Protein AF-A0A972C8H2-F1 (afdb_monomer)

pLDDT: mean 85.73, std 12.68, range [51.62, 98.62]

Solvent-accessible surface area (backbone atoms only — not comparable to full-atom values): 3073 Å² total; per-residue (Å²): 114,74,64,58,58,54,51,49,54,52,51,51,52,49,54,53,51,50,50,52,53,51,50,48,45,66,77,67,48,73,68,70,59,51,63,59,64,56,47,47,74,69,52,64,76,74,76,80,78,130

Mean predicted aligned error: 8.28 Å

Radius of gyration: 21.27 Å; Cα contacts (8 Å, |Δi|>4): 2; chains: 1; bounding box: 55×20×48 Å

Secondary structure (DSSP, 8-state):
-HHHHHHHHHHHHHHHHHHHHHHHHHHTTTTTTHHHHHHHHHHGGGS---

Foldseek 3Di:
DVVVVVVVVVVVVVVVVVVVVVVCCVVVCVPVCVVVVVVCVVCVVVPPDD

Sequence (50 aa):
MESLFLLLSISFLFVVGIGIALFWAVFSGQFDDTEENGQSILKDNDSHHK

Structure (mmCIF, N/CA/C/O backbone):
data_AF-A0A972C8H2-F1
#
_entry.id   AF-A0A972C8H2-F1
#
loop_
_atom_site.group_PDB
_atom_site.id
_atom_site.type_symbol
_atom_site.label_atom_id
_atom_site.label_alt_id
_atom_site.label_comp_id
_atom_site.label_asym_id
_atom_site.label_entity_id
_atom_site.label_seq_id
_atom_site.pdbx_PDB_ins_code
_atom_site.Cartn_x
_atom_site.Cartn_y
_atom_site.Cartn_z
_atom_site.occu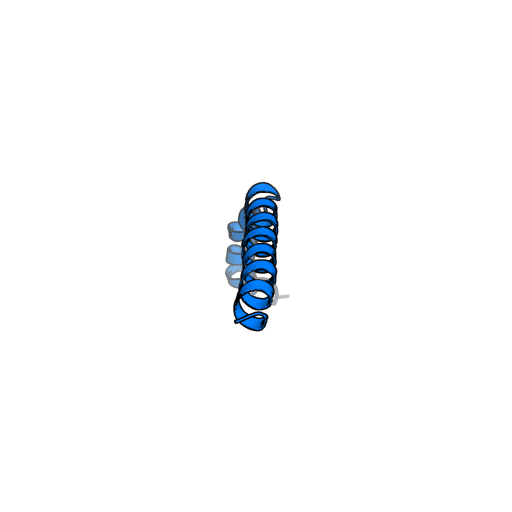pancy
_atom_site.B_iso_or_equiv
_atom_site.auth_seq_id
_atom_site.auth_comp_id
_atom_site.auth_asym_id
_atom_site.auth_atom_id
_atom_site.pdbx_PDB_model_num
ATOM 1 N N . MET A 1 1 ? 16.884 -13.008 -20.977 1.00 74.56 1 MET A N 1
ATOM 2 C CA . MET A 1 1 ? 17.313 -11.689 -20.462 1.00 74.56 1 MET A CA 1
ATOM 3 C C . MET A 1 1 ? 16.177 -10.676 -20.520 1.00 74.56 1 MET A C 1
ATOM 5 O O . MET A 1 1 ? 15.854 -10.127 -19.483 1.00 74.56 1 MET A O 1
ATOM 9 N N . GLU A 1 2 ? 15.502 -10.515 -21.661 1.00 87.00 2 GLU A N 1
ATOM 10 C CA . GLU A 1 2 ? 14.284 -9.686 -21.826 1.00 87.00 2 GLU A CA 1
ATOM 11 C C . GLU A 1 2 ? 13.201 -9.926 -20.751 1.00 87.00 2 GLU A C 1
ATOM 13 O O . GLU A 1 2 ? 12.670 -8.993 -20.154 1.00 87.00 2 GLU A O 1
ATOM 18 N N . SER A 1 3 ? 12.911 -11.194 -20.441 1.00 91.56 3 SER A N 1
ATOM 19 C CA . SER A 1 3 ? 11.881 -11.570 -19.463 1.00 91.56 3 SER A CA 1
ATOM 20 C C . SER A 1 3 ? 12.165 -11.084 -18.043 1.00 91.56 3 SER A C 1
ATOM 22 O O . SER A 1 3 ? 11.222 -10.831 -17.301 1.00 91.56 3 SER A O 1
ATOM 24 N N . LEU A 1 4 ? 13.438 -10.927 -17.663 1.00 93.75 4 LEU A N 1
ATOM 25 C CA . LEU A 1 4 ? 13.811 -10.431 -16.337 1.00 93.75 4 LEU A CA 1
ATOM 26 C C . LEU A 1 4 ? 13.415 -8.965 -16.169 1.00 93.75 4 LEU A C 1
ATOM 28 O O . LEU A 1 4 ? 12.940 -8.591 -15.103 1.00 93.75 4 LEU A O 1
ATOM 32 N N . PHE A 1 5 ? 13.553 -8.156 -17.222 1.00 94.81 5 PHE A N 1
ATOM 33 C CA . PHE A 1 5 ? 13.130 -6.758 -17.195 1.00 94.81 5 PHE A CA 1
ATOM 34 C C . PHE A 1 5 ? 11.607 -6.631 -17.100 1.00 94.81 5 PHE A C 1
ATOM 36 O O . PHE A 1 5 ? 11.118 -5.847 -16.291 1.00 94.81 5 PHE A O 1
ATOM 43 N N . LEU A 1 6 ? 10.854 -7.458 -17.835 1.00 95.31 6 LEU A N 1
ATOM 44 C CA . LEU A 1 6 ? 9.392 -7.512 -17.702 1.00 95.31 6 LEU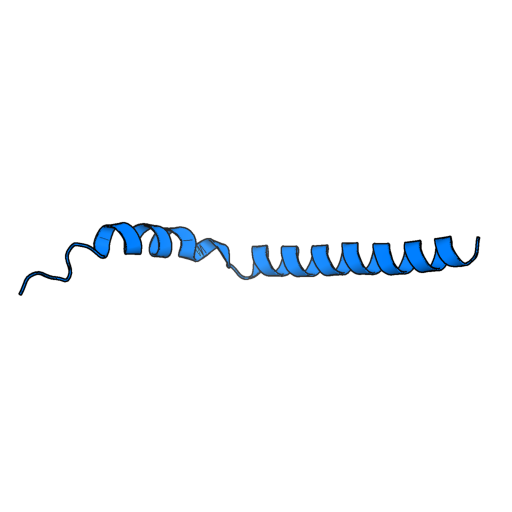 A CA 1
ATOM 45 C C . LEU A 1 6 ? 8.958 -7.940 -16.294 1.00 95.31 6 LEU A C 1
ATOM 47 O O . LEU A 1 6 ? 8.091 -7.302 -15.697 1.00 95.31 6 LEU A O 1
ATOM 51 N N . LEU A 1 7 ? 9.585 -8.982 -15.738 1.00 96.81 7 LEU A N 1
ATOM 52 C CA . LEU A 1 7 ? 9.306 -9.435 -14.372 1.00 96.81 7 LEU A CA 1
ATOM 53 C C . LEU A 1 7 ? 9.633 -8.359 -13.335 1.00 96.81 7 LEU A C 1
ATOM 55 O O . LEU A 1 7 ? 8.880 -8.191 -12.378 1.00 96.81 7 LEU A O 1
ATOM 59 N N . LEU A 1 8 ? 10.727 -7.620 -13.527 1.00 96.50 8 LEU A N 1
ATOM 60 C CA . LEU A 1 8 ? 11.133 -6.546 -12.629 1.00 96.50 8 LEU A CA 1
ATOM 61 C C . LEU A 1 8 ? 10.094 -5.418 -12.608 1.00 96.50 8 LEU A C 1
ATOM 63 O O . LEU A 1 8 ? 9.688 -4.989 -11.530 1.00 96.50 8 LEU A O 1
ATOM 67 N N . SER A 1 9 ? 9.620 -4.974 -13.774 1.00 96.00 9 SER A N 1
ATOM 68 C CA . SER A 1 9 ? 8.590 -3.932 -13.867 1.00 96.00 9 SER A CA 1
ATOM 69 C C . SER A 1 9 ? 7.259 -4.379 -13.264 1.00 96.00 9 SER A C 1
ATOM 71 O O . SER A 1 9 ? 6.641 -3.622 -12.517 1.00 96.00 9 SER A O 1
ATOM 73 N N . ILE A 1 10 ? 6.833 -5.615 -13.539 1.00 97.81 10 ILE A N 1
ATOM 74 C CA . ILE A 1 10 ? 5.600 -6.173 -12.970 1.00 97.81 10 ILE A CA 1
ATOM 75 C C . ILE A 1 10 ? 5.717 -6.273 -11.445 1.00 97.81 10 ILE A C 1
ATOM 77 O O . ILE A 1 10 ? 4.826 -5.821 -10.733 1.00 97.81 10 ILE A O 1
ATOM 81 N N . SER A 1 11 ? 6.833 -6.797 -10.935 1.00 97.62 11 SER A N 1
ATOM 82 C CA . SER A 1 11 ? 7.099 -6.886 -9.495 1.00 97.62 11 SER A CA 1
ATOM 83 C C . SER A 1 11 ? 7.077 -5.510 -8.825 1.00 97.62 11 SER A C 1
ATOM 85 O O . SER A 1 11 ? 6.422 -5.328 -7.800 1.00 97.62 11 SER A O 1
ATOM 87 N N . PHE A 1 12 ? 7.714 -4.510 -9.440 1.00 98.19 12 PHE A N 1
ATOM 88 C CA . PHE A 1 12 ? 7.703 -3.140 -8.935 1.00 98.19 12 PHE A CA 1
ATOM 89 C C . PHE A 1 12 ? 6.279 -2.576 -8.834 1.00 98.19 12 PHE A C 1
ATOM 91 O O . PHE A 1 12 ? 5.910 -2.031 -7.795 1.00 98.19 12 PHE A O 1
ATOM 98 N N . LEU A 1 13 ? 5.457 -2.762 -9.872 1.00 98.50 13 LEU A N 1
ATOM 99 C CA . LEU A 1 13 ? 4.052 -2.345 -9.856 1.00 98.50 13 LEU A CA 1
ATOM 100 C C . LEU A 1 13 ? 3.254 -3.047 -8.755 1.00 98.50 13 LEU A C 1
ATOM 102 O O . LEU A 1 13 ? 2.450 -2.399 -8.090 1.00 98.50 13 LEU A O 1
ATOM 106 N N . PHE A 1 14 ? 3.499 -4.338 -8.522 1.00 98.19 14 PHE A N 1
ATOM 107 C CA . PHE A 1 14 ? 2.876 -5.067 -7.417 1.00 98.19 14 PHE A CA 1
ATOM 108 C C . PHE A 1 14 ? 3.269 -4.494 -6.058 1.00 98.19 14 PHE A C 1
ATOM 110 O O . PHE A 1 14 ? 2.393 -4.250 -5.233 1.00 98.19 14 PHE A O 1
ATOM 117 N N . VAL A 1 15 ? 4.557 -4.237 -5.824 1.00 98.56 15 VAL A N 1
ATOM 118 C CA . VAL A 1 15 ? 5.035 -3.665 -4.556 1.00 98.56 15 VAL A CA 1
ATOM 119 C C . VAL A 1 15 ? 4.422 -2.287 -4.317 1.00 98.56 15 VAL A C 1
ATOM 121 O O . VAL A 1 15 ? 3.919 -2.025 -3.225 1.00 98.56 15 VAL A O 1
ATOM 124 N N . VAL A 1 16 ? 4.404 -1.424 -5.337 1.00 98.62 16 VAL A N 1
ATOM 125 C CA . VAL A 1 16 ? 3.776 -0.098 -5.246 1.00 98.62 16 VAL A CA 1
ATOM 126 C C . VAL A 1 16 ? 2.272 -0.220 -4.999 1.00 98.62 16 VAL A C 1
ATOM 128 O O . VAL A 1 16 ? 1.745 0.451 -4.115 1.00 98.62 16 VAL A O 1
ATOM 131 N N . GLY A 1 17 ? 1.582 -1.099 -5.728 1.00 98.50 17 GLY A N 1
ATOM 132 C CA . GLY A 1 17 ? 0.144 -1.321 -5.571 1.00 98.50 17 GLY A CA 1
ATOM 133 C C . GLY A 1 17 ? -0.225 -1.818 -4.174 1.00 98.50 17 GLY A C 1
ATOM 134 O O . GLY A 1 17 ? -1.135 -1.274 -3.551 1.00 98.50 17 GLY A O 1
ATOM 135 N N . ILE A 1 18 ? 0.524 -2.791 -3.647 1.00 98.19 18 ILE A N 1
ATOM 136 C CA . ILE A 1 18 ? 0.360 -3.285 -2.274 1.00 98.19 18 ILE A CA 1
ATOM 137 C C . ILE A 1 18 ? 0.647 -2.162 -1.273 1.00 98.19 18 ILE A C 1
ATOM 139 O O . ILE A 1 18 ? -0.135 -1.962 -0.349 1.00 98.19 18 ILE A O 1
ATOM 143 N N . GLY A 1 19 ? 1.721 -1.395 -1.472 1.00 98.00 19 GLY A N 1
ATOM 144 C CA . GLY A 1 19 ? 2.067 -0.262 -0.614 1.00 98.00 19 GLY A CA 1
ATOM 145 C C . GLY A 1 19 ? 0.954 0.784 -0.538 1.00 98.00 19 GLY A C 1
ATOM 146 O O . GLY A 1 19 ? 0.594 1.205 0.557 1.00 98.00 19 GLY A O 1
ATOM 147 N N . ILE A 1 20 ? 0.358 1.154 -1.676 1.00 97.81 20 ILE A N 1
ATOM 148 C CA . ILE A 1 20 ? -0.781 2.085 -1.733 1.00 97.81 20 ILE A CA 1
ATOM 149 C C . ILE A 1 20 ? -2.003 1.495 -1.028 1.00 97.81 20 ILE A C 1
ATOM 151 O O . ILE A 1 20 ? -2.646 2.197 -0.252 1.00 97.81 20 ILE A O 1
ATOM 155 N N . ALA A 1 21 ? -2.321 0.222 -1.273 1.00 96.81 21 ALA A N 1
ATOM 156 C CA . ALA A 1 21 ? -3.468 -0.435 -0.651 1.00 96.81 21 ALA A CA 1
ATOM 157 C C . ALA A 1 21 ? -3.327 -0.495 0.878 1.00 96.81 21 ALA A C 1
ATOM 159 O O . ALA A 1 21 ? -4.273 -0.174 1.593 1.00 96.81 21 ALA A O 1
ATOM 160 N N . LEU A 1 22 ? -2.137 -0.843 1.377 1.00 95.25 22 LEU A N 1
ATOM 161 C CA . LEU A 1 22 ? -1.840 -0.865 2.809 1.00 95.25 22 LEU A CA 1
ATOM 162 C C . LEU A 1 22 ? -1.840 0.537 3.416 1.00 95.25 22 LEU A C 1
ATOM 164 O O . LEU A 1 22 ? -2.404 0.733 4.488 1.00 95.25 22 LEU A O 1
ATOM 168 N N . PHE A 1 23 ? -1.253 1.518 2.727 1.00 95.50 23 PHE A N 1
ATOM 169 C CA . PHE A 1 23 ? -1.307 2.915 3.149 1.00 95.50 23 PHE A CA 1
ATOM 170 C C . PHE A 1 23 ? -2.765 3.363 3.282 1.00 95.50 23 PHE A C 1
ATOM 172 O O . PHE A 1 23 ? -3.180 3.831 4.337 1.00 95.50 23 PHE A O 1
ATOM 179 N N . TRP A 1 24 ? -3.581 3.136 2.256 1.00 95.50 24 TRP A N 1
ATOM 180 C CA . TRP A 1 24 ? -5.000 3.459 2.304 1.00 95.50 24 TRP A CA 1
ATOM 181 C C . TRP A 1 24 ? -5.726 2.729 3.441 1.00 95.50 24 TRP A C 1
ATOM 183 O O . TRP A 1 24 ? -6.460 3.372 4.180 1.00 95.50 24 TRP A O 1
ATOM 193 N N . ALA A 1 25 ? -5.484 1.433 3.657 1.00 91.94 25 ALA A N 1
ATOM 194 C CA . ALA A 1 25 ? -6.090 0.676 4.757 1.00 91.94 25 ALA A CA 1
ATOM 195 C C . ALA A 1 25 ? -5.761 1.271 6.139 1.00 91.94 25 ALA A C 1
ATOM 197 O O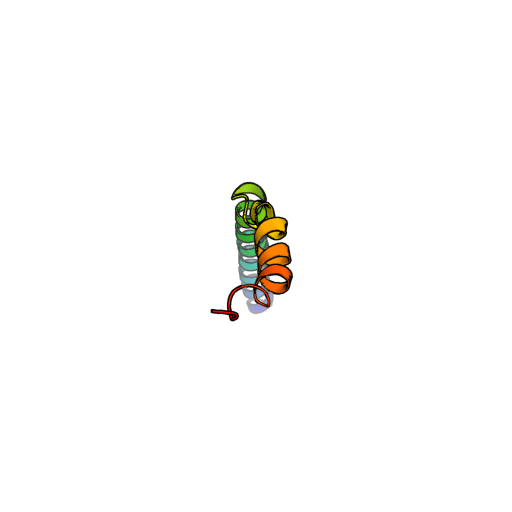 . ALA A 1 25 ? -6.654 1.452 6.962 1.00 91.94 25 ALA A O 1
ATOM 198 N N . VAL A 1 26 ? -4.501 1.652 6.372 1.00 90.81 26 VAL A N 1
ATOM 199 C CA . VAL A 1 26 ? -4.070 2.267 7.637 1.00 90.81 26 VAL A CA 1
ATOM 200 C C . VAL A 1 26 ? -4.692 3.652 7.834 1.00 90.81 26 VAL A C 1
ATOM 202 O O . VAL A 1 26 ? -5.189 3.947 8.915 1.00 90.81 26 VAL A O 1
ATOM 205 N N . P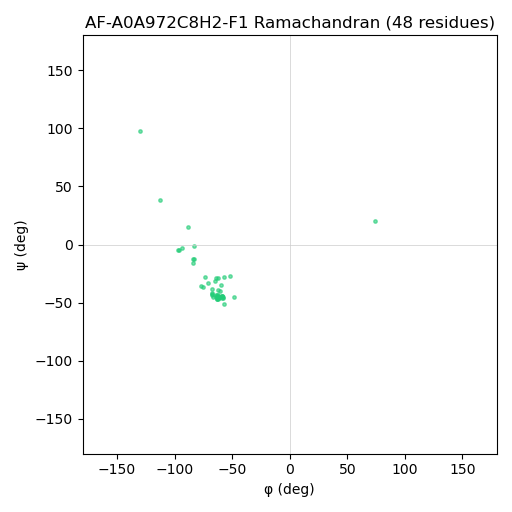HE A 1 27 ? -4.691 4.501 6.803 1.00 90.81 27 PHE A N 1
ATOM 206 C CA . PHE A 1 27 ? -5.185 5.881 6.917 1.00 90.81 27 PHE A CA 1
ATOM 207 C C . PHE A 1 27 ? -6.705 6.022 6.749 1.00 90.81 27 PHE A C 1
ATOM 209 O O . PHE A 1 27 ? -7.252 7.077 7.055 1.00 90.81 27 PHE A O 1
ATOM 216 N N . SER A 1 28 ? -7.397 4.985 6.274 1.00 89.75 28 SER A N 1
ATOM 217 C CA . SER A 1 28 ? -8.863 4.959 6.154 1.00 89.75 28 SER A CA 1
ATOM 218 C C . SER A 1 28 ? -9.579 4.584 7.452 1.00 89.75 28 SER A C 1
ATOM 220 O O . SER A 1 28 ? -10.806 4.558 7.460 1.00 89.75 28 SER A O 1
ATOM 222 N N . GLY A 1 29 ? -8.841 4.300 8.532 1.00 83.00 29 GLY A N 1
ATOM 223 C CA . GLY A 1 29 ? -9.431 3.919 9.816 1.00 83.00 29 GLY A CA 1
ATOM 224 C C . GLY A 1 29 ? -9.993 2.496 9.833 1.00 83.00 29 GLY A C 1
ATOM 225 O O . GLY A 1 29 ? -10.799 2.175 10.697 1.00 83.00 29 GLY A O 1
ATOM 226 N N . GLN A 1 30 ? -9.569 1.608 8.914 1.00 80.94 30 GLN A N 1
ATOM 227 C CA . GLN A 1 30 ? -10.045 0.212 8.853 1.00 80.94 30 GLN A CA 1
ATOM 228 C C . GLN A 1 30 ? -9.933 -0.529 10.200 1.00 80.94 30 GLN A C 1
ATOM 230 O O . GLN A 1 30 ? -10.684 -1.468 10.453 1.00 80.94 30 GLN A O 1
ATOM 235 N N . PHE A 1 31 ? -8.988 -0.129 11.049 1.00 78.81 31 PHE A N 1
ATOM 236 C CA . PHE A 1 31 ? -8.712 -0.767 12.333 1.00 78.81 31 PHE A CA 1
ATOM 237 C C . PHE A 1 31 ? -9.387 -0.078 13.529 1.00 78.81 31 PHE A C 1
ATOM 239 O O . PHE A 1 31 ? -9.297 -0.607 14.638 1.00 78.81 31 PHE A O 1
ATOM 246 N N . ASP A 1 32 ? -10.066 1.053 13.333 1.00 80.62 32 ASP A N 1
ATOM 247 C CA . ASP A 1 32 ? -10.619 1.854 14.433 1.00 80.62 32 ASP A CA 1
ATOM 248 C C . ASP A 1 32 ? -11.819 1.158 15.105 1.00 80.62 32 ASP A C 1
ATOM 250 O O . ASP A 1 32 ? -11.941 1.174 16.327 1.00 80.62 32 ASP A O 1
ATOM 254 N N . ASP A 1 33 ? -12.621 0.412 14.341 1.00 75.69 33 ASP A N 1
ATOM 255 C CA . ASP A 1 33 ? -13.801 -0.309 14.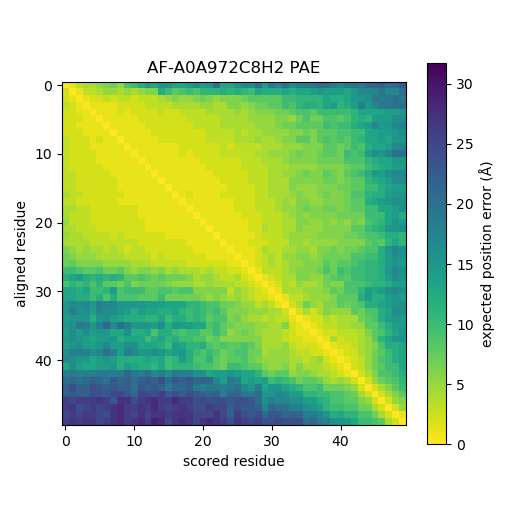850 1.00 75.69 33 ASP A CA 1
ATOM 256 C C . ASP A 1 33 ? -13.476 -1.731 15.358 1.00 75.69 33 ASP A C 1
ATOM 258 O O . ASP A 1 33 ? -14.360 -2.576 15.544 1.00 75.69 33 ASP A O 1
ATOM 262 N N . THR A 1 34 ? -12.198 -2.054 15.585 1.00 79.81 34 THR A N 1
ATOM 263 C CA . THR A 1 34 ? -11.790 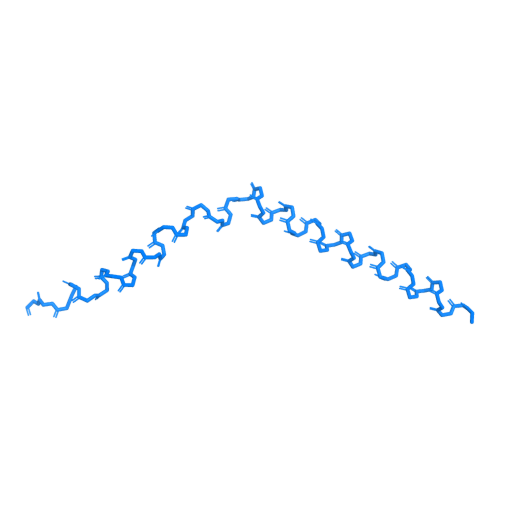-3.401 16.036 1.00 79.81 34 THR A CA 1
ATOM 264 C C . THR A 1 34 ? -12.337 -3.728 17.432 1.00 79.81 34 THR A C 1
ATOM 266 O O . THR A 1 34 ? -12.656 -4.882 17.720 1.00 79.81 34 THR A O 1
ATOM 269 N N . GLU A 1 35 ? -12.494 -2.722 18.297 1.00 79.38 35 GLU A N 1
ATOM 270 C CA . GLU A 1 35 ? -13.051 -2.897 19.644 1.00 79.38 35 GLU A CA 1
ATOM 271 C C . GLU A 1 35 ? -14.540 -3.278 19.607 1.00 79.38 35 GLU A C 1
ATOM 273 O O . GLU A 1 35 ? -14.958 -4.201 20.309 1.00 79.38 35 GLU A O 1
ATOM 278 N N . GLU A 1 36 ? -15.333 -2.627 18.751 1.00 79.31 36 GLU A N 1
ATOM 279 C CA . GLU A 1 36 ? -16.761 -2.924 18.580 1.00 79.31 36 GLU A CA 1
ATOM 280 C C . GLU A 1 36 ? -16.977 -4.351 18.057 1.00 79.31 36 GLU A C 1
ATOM 282 O O . GLU A 1 36 ? -17.790 -5.102 18.604 1.00 79.31 36 GLU A O 1
ATOM 287 N N . ASN A 1 37 ? -16.174 -4.768 17.073 1.00 82.12 37 ASN A N 1
ATOM 288 C CA . ASN A 1 37 ? -16.180 -6.135 16.548 1.00 82.12 37 ASN A CA 1
ATOM 289 C C . ASN A 1 37 ? -15.742 -7.186 17.586 1.00 82.12 37 ASN A C 1
ATOM 291 O O . ASN A 1 37 ? -16.168 -8.336 17.522 1.00 82.12 37 ASN A O 1
ATOM 295 N N . GLY A 1 38 ? -14.894 -6.818 18.550 1.00 84.19 38 GLY A N 1
ATOM 296 C CA . GLY A 1 38 ? -14.534 -7.694 19.666 1.00 84.19 38 GLY A CA 1
ATOM 297 C C . GLY A 1 38 ? -15.648 -7.810 20.711 1.00 84.19 38 GLY A C 1
ATOM 298 O O . GLY A 1 38 ? -15.873 -8.887 21.266 1.00 84.19 38 GLY A O 1
ATOM 299 N N . GLN A 1 39 ? -16.370 -6.715 20.970 1.00 83.94 39 GLN A N 1
ATOM 300 C CA . GLN A 1 39 ? -17.476 -6.701 21.929 1.00 83.94 39 GLN A CA 1
ATOM 301 C C . GLN A 1 39 ? -18.733 -7.414 21.416 1.00 83.94 39 GLN A C 1
ATOM 303 O O . GLN A 1 39 ? -19.487 -7.933 22.241 1.00 83.94 39 GLN A O 1
ATOM 308 N N . SER A 1 40 ? -18.975 -7.462 20.102 1.00 81.69 40 SER A N 1
ATOM 309 C CA . SER A 1 40 ? -20.141 -8.156 19.529 1.00 81.69 40 SER A CA 1
ATOM 310 C C . SER A 1 40 ? -20.169 -9.639 19.914 1.00 81.69 40 SER A C 1
ATOM 312 O O . SER A 1 40 ? -21.164 -10.103 20.456 1.00 81.69 40 SER A O 1
ATOM 314 N N . ILE A 1 41 ? -19.036 -10.338 19.810 1.00 79.00 41 ILE A N 1
ATOM 315 C CA . ILE A 1 41 ? -18.907 -11.765 20.161 1.00 79.00 41 ILE A CA 1
ATOM 316 C C . ILE A 1 41 ? -19.253 -12.030 21.637 1.00 79.00 41 ILE A C 1
ATOM 318 O O . ILE A 1 41 ? -19.807 -13.074 21.979 1.00 79.00 41 ILE A O 1
ATOM 322 N N . LEU A 1 42 ? -18.923 -11.090 22.529 1.00 82.44 42 LEU A N 1
ATOM 323 C CA . LEU A 1 42 ? -19.227 -11.206 23.958 1.00 82.44 42 LEU A CA 1
ATOM 324 C C . LEU A 1 42 ? -20.701 -10.899 24.262 1.00 82.44 42 LEU A C 1
ATOM 326 O O . LEU A 1 42 ? -21.279 -11.531 25.142 1.00 82.44 42 LEU A O 1
ATOM 330 N N . LYS A 1 43 ? -21.305 -9.946 23.541 1.00 76.62 43 LYS A N 1
ATOM 331 C CA . LYS A 1 43 ? -22.703 -9.514 23.723 1.00 76.62 43 LYS A CA 1
ATOM 332 C C . LYS A 1 43 ? -23.719 -10.395 22.988 1.00 76.62 43 LYS A C 1
ATOM 334 O O . LYS A 1 43 ? -24.903 -10.347 23.320 1.00 76.62 43 LYS A O 1
ATOM 339 N N . ASP A 1 44 ? -23.279 -11.215 22.034 1.00 71.62 44 ASP A N 1
ATOM 340 C CA . ASP A 1 44 ? -24.145 -12.097 21.240 1.00 71.62 44 ASP A CA 1
ATOM 341 C C . ASP A 1 44 ? -24.970 -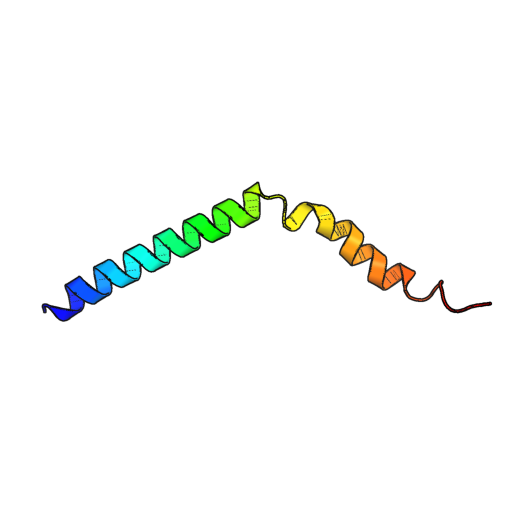13.068 22.107 1.00 71.62 44 ASP A C 1
ATOM 343 O O . ASP A 1 44 ? -26.093 -13.419 21.744 1.00 71.62 44 ASP A O 1
ATOM 347 N N . ASN A 1 45 ? -24.476 -13.449 23.290 1.00 64.44 45 ASN A N 1
ATOM 348 C CA . ASN A 1 45 ? -25.131 -14.426 24.169 1.00 64.44 45 ASN A CA 1
ATOM 349 C C . ASN A 1 45 ? -26.241 -13.849 25.076 1.00 64.44 45 ASN A C 1
ATOM 351 O O . ASN A 1 45 ? -27.021 -14.614 25.639 1.00 64.44 45 ASN A O 1
ATOM 355 N N . ASP A 1 46 ? -26.359 -12.522 25.190 1.00 63.84 46 ASP A N 1
ATOM 356 C CA . ASP A 1 46 ? -27.296 -11.875 26.129 1.00 63.84 46 ASP A CA 1
ATOM 357 C C . ASP A 1 46 ? -28.631 -11.467 25.472 1.00 63.84 46 ASP A C 1
ATOM 359 O O . ASP A 1 46 ? -29.564 -11.020 26.141 1.00 63.84 46 ASP A O 1
ATOM 363 N N . SER A 1 47 ? -28.756 -11.635 24.152 1.00 60.28 47 SER A N 1
ATOM 364 C CA . SER A 1 47 ? -29.911 -11.177 23.361 1.00 60.28 47 SER A CA 1
ATOM 365 C C . SER A 1 47 ? -31.015 -12.230 23.161 1.00 60.28 47 SER A C 1
ATOM 367 O O . SER A 1 47 ? -32.077 -11.920 22.620 1.00 60.28 47 SER A O 1
ATOM 369 N N . HIS A 1 48 ? -30.812 -13.460 23.648 1.00 61.34 48 HIS A N 1
ATOM 370 C CA . HIS A 1 48 ? -31.718 -14.597 23.446 1.00 61.34 48 HIS A CA 1
ATOM 371 C C . HIS A 1 48 ? -32.422 -15.084 24.727 1.00 61.34 48 HIS A C 1
ATOM 373 O O . HIS A 1 48 ? -32.664 -16.280 24.898 1.00 61.34 48 HIS A O 1
ATOM 379 N N . HIS A 1 49 ? -32.821 -14.172 25.619 1.00 53.38 49 HIS A N 1
ATOM 380 C CA . HIS A 1 49 ? -33.740 -14.518 26.706 1.00 53.38 49 HIS A CA 1
ATOM 381 C C . HIS A 1 49 ? -34.904 -13.526 26.789 1.00 53.38 49 HIS A C 1
ATOM 383 O O . HIS A 1 49 ? -34.787 -12.432 27.341 1.00 53.38 49 HIS A O 1
ATOM 389 N N . LYS A 1 50 ? -36.029 -13.921 26.189 1.00 51.62 50 LYS A N 1
ATOM 390 C CA . LYS A 1 50 ? -37.340 -13.296 26.344 1.00 51.62 50 LYS A CA 1
ATOM 391 C C . LYS A 1 50 ? -38.341 -14.362 26.762 1.00 51.62 50 LYS A C 1
ATOM 393 O O . LYS A 1 50 ? -38.206 -15.495 26.247 1.00 51.62 50 LYS A O 1
#

=== Feature glossary ===
Legend for the data blocks above and below:

— What the protein is —

The amino-acid sequence is the protein's primary structure: the linear order of residues from the N-terminus to the C-terminus, written in one-letter code. Everything else here — the 3D coordinates, the secondary structure, the domain annotations — is ultimately a consequence of this string.

Database cross-references. InterPro integrates a dozen domain/family signature databases into unified entries with residue-range hits. GO terms attach function/process/location labels with evidence codes. CATH codes position the fold in a four-level structural taxonomy. Organism is the NCBI-taxonomy species name.

— Where its atoms are —

The mmCIF block holds the 3D Cartesian coordinates of each backbone atom (N, Cα, C, O) in ångströms. mmCIF is the PDB's canonical archive format — a tagged-loop text representation of the atomic model.

The six renders are orthographic views along the three Cartesian axes in both directions. Representation (cartoon, sticks, or surface) and color scheme (sequence-rainbow or by-chain) vary across proteins so the training set covers all the common visualization conventions.

— Local backbone conformation —

Secondary structure is the local, repeating backbone conformation. DSSP classifies it into eight states by reading the hydrogen-bond network: three helix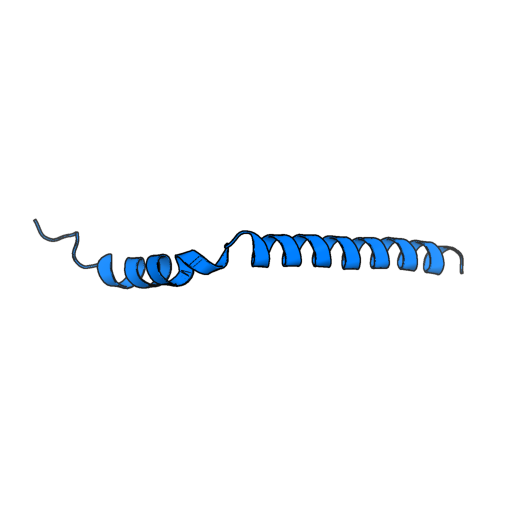 types (H, G, I), two β types (E, B), two non-regular types (T, S), and unstructured coil (-).

SS3 is a coarse helix/strand/coil call (letters a/b/c) made by the P-SEA algorithm from inter-Cα distances and dihedrals. It is less detailed than DSSP but needs only Cα positions.

Backbone dihedral angles. Every residue except chain termini has a φ (preceding-C → N → Cα → C) and a ψ (N → Cα → C → next-N). They are reported in degrees following the IUPAC sign convention. Secondary structure is essentially a statement about which (φ, ψ) basin each residue occupies.

— Global shape and packing —

The geometric summary reports three shape descriptors. Rg (radius of gyration) measures how spread out the Cα atoms are about their centre of mass; compact globular proteins have small Rg, elongated or unfolded ones large. Cα contacts (<8 Å, |i−j|>4) count long-range residue pairs in spatial proximity — high for tightly packed folds, near zero for rods or random coil. The bounding-box extents give the protein's footprint along x, y, z in Å.

Solvent accessibility: the surface area of each residue that a 1.4 Å water probe can touch, in Å². When only backbone atoms are present the absolute values are lower than full-atom SASA (side chains contribute most of the area) and are flagged as backbone-only.

Plot images: a contact map (which residues are close in 3D, as an N×N binary image), a Ramachandran scatter (backbone torsion angles, revealing secondary-structure composition at a glance), and — for AlphaFold structures — a PAE heatmap (pairwise prediction confidence).

— Structural neighborhood —

Foldseek's 3Di representation compresses backbone geometry into a per-residue letter drawn from a learned twenty-state alphabet. It captures the tertiary interaction pattern around each residue — which residues are packed against it in space, regardless of where they are in sequence.

Structural nearest neighbors (v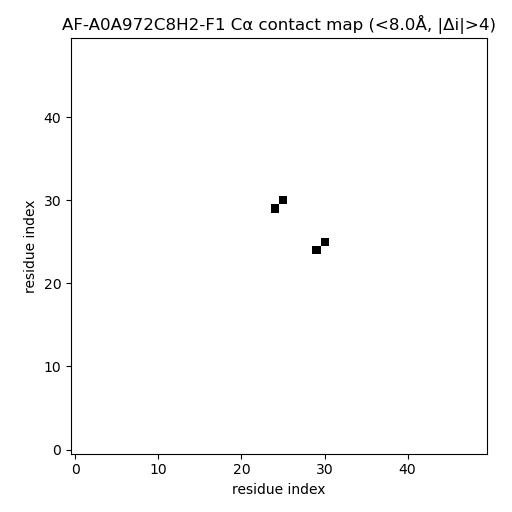ia Foldseek easy-search vs the PDB). Reported per hit: target PDB id, E-value, and alignment TM-score. A TM-score above ~0.5 is the conventional threshold for 'same fold'.

— Confidence and disorder —

pLDDT (predicted Local Distance Difference Test) is AlphaFold's per-residue confidence score, ranging from 0 to 100. Values above 90 indicate high confidence (typically well-packed cores); 70–90 is confident; 50–70 low confidence; below 50 usually means the region is disordered or the prediction is unreliable there. AlphaFold stores pLDDT in the mmCIF B-factor column.

For experimental (PDB) structures, the B-factor (temperature factor) quantifies the positional spread of each atom in the crystal — a combination of thermal vibration and static disorder — in units of Å². High B-factors mark flexible loops or poorly resolved regions; low B-factors mark the rigid, well-ordered core.

Predicted Aligned Error (PAE) is an AlphaFold confidence matrix: entry (i, j) is the expected error in the position of residue j, in ångströms, when the prediction is superimposed on the true structure at residue i. Low PAE within a block of residues means that block is internally rigid and well-predicted; high PAE between two blocks means their relative placement is uncertain even if each block individually is confident.